Protein AF-A0A5Q4SM04-F1 (afdb_monomer_lite)

pLDDT: mean 77.17, std 15.52, range [50.47, 95.19]

Foldseek 3Di:
DPDVVVVVVVVVVVCVVCPPVRVVVVVVVVVVVVVVVVVVVVVVVCVPDPDDPDPDPPPPDPPDDPPPPVDDPDDD

Structure (mmCIF, N/CA/C/O backbone):
data_AF-A0A5Q4SM04-F1
#
_entry.id   AF-A0A5Q4SM04-F1
#
loop_
_atom_site.group_PDB
_atom_site.id
_atom_site.type_symbol
_atom_site.label_atom_id
_atom_site.label_alt_id
_atom_site.label_comp_id
_atom_site.label_asym_id
_atom_site.label_entity_id
_atom_site.label_seq_id
_atom_site.pdbx_PDB_ins_code
_atom_site.Cartn_x
_atom_site.Cartn_y
_atom_site.Cartn_z
_atom_site.occupancy
_atom_site.B_iso_or_equiv
_atom_site.auth_seq_id
_atom_site.auth_comp_id
_atom_site.auth_asym_id
_atom_site.auth_atom_id
_atom_site.pdbx_PDB_model_num
ATOM 1 N N . MET A 1 1 ? 21.743 14.654 -1.041 1.00 65.69 1 MET A N 1
ATOM 2 C CA . MET A 1 1 ? 20.381 14.839 -1.589 1.00 65.69 1 MET A CA 1
ATOM 3 C C . MET A 1 1 ? 19.801 13.475 -1.976 1.00 65.69 1 MET A C 1
ATOM 5 O O . MET A 1 1 ? 19.395 13.282 -3.111 1.00 65.69 1 MET A O 1
ATOM 9 N N . PHE A 1 2 ? 19.793 12.524 -1.034 1.00 59.94 2 PHE A N 1
ATOM 10 C CA . PHE A 1 2 ? 19.603 11.092 -1.302 1.00 59.94 2 PHE A CA 1
ATOM 11 C C . PHE A 1 2 ? 18.539 10.508 -0.367 1.00 59.94 2 PHE A C 1
ATOM 13 O O . PHE A 1 2 ? 18.851 9.886 0.642 1.00 59.94 2 PHE A O 1
ATOM 20 N N . GLY A 1 3 ? 17.277 10.851 -0.603 1.00 83.62 3 GLY A N 1
ATOM 21 C CA . GLY A 1 3 ? 16.176 10.414 0.258 1.00 83.62 3 GLY A CA 1
ATOM 22 C C . GLY A 1 3 ? 15.035 9.870 -0.574 1.00 83.62 3 GLY A C 1
ATOM 23 O O . GLY A 1 3 ? 14.751 8.680 -0.560 1.00 83.62 3 GLY A O 1
ATOM 24 N N . ILE A 1 4 ? 14.406 10.749 -1.352 1.00 93.88 4 ILE A N 1
ATOM 25 C CA . ILE A 1 4 ? 13.247 10.370 -2.165 1.00 93.88 4 ILE A CA 1
ATOM 26 C C . ILE A 1 4 ? 13.686 9.607 -3.426 1.00 93.88 4 ILE A C 1
ATOM 28 O O . ILE A 1 4 ? 13.032 8.640 -3.808 1.00 93.88 4 ILE A O 1
ATOM 32 N N . SER A 1 5 ? 14.815 9.987 -4.036 1.00 93.19 5 SER A N 1
ATOM 33 C CA . SER A 1 5 ? 15.334 9.365 -5.263 1.00 93.19 5 SER A CA 1
ATOM 34 C C . SER A 1 5 ? 15.714 7.891 -5.071 1.00 93.19 5 SER A C 1
ATOM 36 O O . SER A 1 5 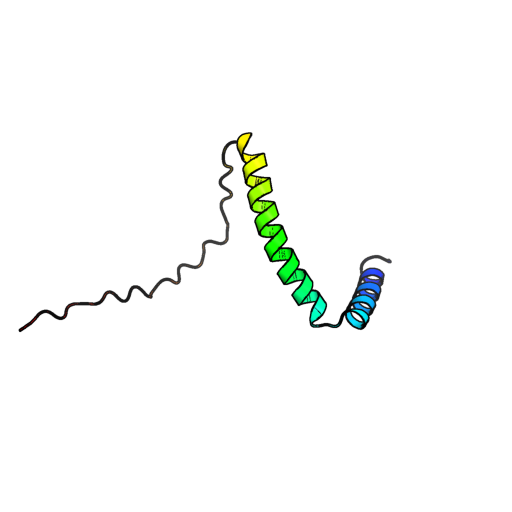? 15.285 7.047 -5.855 1.00 93.19 5 SER A O 1
ATOM 38 N N . GLU A 1 6 ? 16.447 7.551 -4.007 1.00 91.69 6 GLU A N 1
ATOM 39 C CA . GLU A 1 6 ? 16.787 6.162 -3.667 1.00 91.69 6 GLU A CA 1
ATOM 40 C C . GLU A 1 6 ? 15.542 5.321 -3.394 1.00 91.69 6 GLU A C 1
ATOM 42 O O . GLU A 1 6 ? 15.408 4.217 -3.925 1.00 91.69 6 GLU A O 1
ATOM 47 N N . ILE A 1 7 ? 14.612 5.845 -2.589 1.00 93.88 7 ILE A N 1
ATOM 48 C CA . ILE A 1 7 ? 13.374 5.133 -2.254 1.00 93.88 7 ILE A CA 1
ATOM 49 C C . ILE A 1 7 ? 12.559 4.862 -3.522 1.00 93.88 7 ILE A C 1
ATOM 51 O O . ILE A 1 7 ? 12.026 3.763 -3.674 1.00 93.88 7 ILE A O 1
ATOM 55 N N . ALA A 1 8 ? 12.498 5.818 -4.453 1.00 93.44 8 ALA A N 1
ATOM 56 C CA . ALA A 1 8 ? 11.816 5.634 -5.729 1.00 93.44 8 ALA A CA 1
ATOM 57 C C . ALA A 1 8 ? 12.434 4.490 -6.550 1.00 93.44 8 ALA A C 1
ATOM 59 O O . ALA A 1 8 ? 11.698 3.658 -7.080 1.00 93.44 8 ALA A O 1
ATOM 60 N N . ILE A 1 9 ? 13.766 4.394 -6.602 1.00 94.69 9 ILE A N 1
ATOM 61 C CA . ILE A 1 9 ? 14.466 3.309 -7.308 1.00 94.69 9 ILE A CA 1
ATOM 62 C C . ILE A 1 9 ? 14.132 1.946 -6.688 1.00 94.69 9 ILE A C 1
ATOM 64 O O . ILE A 1 9 ? 13.763 1.018 -7.412 1.00 94.69 9 ILE A O 1
ATOM 68 N N . PHE A 1 10 ? 14.181 1.822 -5.358 1.00 93.88 10 PHE A N 1
ATOM 69 C CA . PHE A 1 10 ? 13.800 0.577 -4.679 1.00 93.88 10 PHE A CA 1
ATOM 70 C C . PHE A 1 10 ? 12.331 0.207 -4.912 1.00 93.88 10 PHE A C 1
ATOM 72 O O . PHE A 1 10 ? 12.027 -0.963 -5.151 1.00 93.88 10 PHE A O 1
ATOM 79 N N . LEU A 1 11 ? 11.425 1.188 -4.894 1.00 93.44 11 LEU A N 1
ATOM 80 C CA . LEU A 1 11 ? 10.007 0.970 -5.187 1.00 93.44 11 LEU A CA 1
ATOM 81 C C . LEU A 1 11 ? 9.792 0.445 -6.606 1.00 93.44 11 LEU A C 1
ATOM 83 O O . LEU A 1 11 ? 9.017 -0.492 -6.791 1.00 93.44 11 LEU A O 1
ATOM 87 N N . ILE A 1 12 ? 10.489 1.008 -7.594 1.00 94.56 12 ILE A N 1
ATOM 88 C CA . ILE A 1 12 ? 10.411 0.549 -8.985 1.00 94.56 12 ILE A CA 1
ATOM 89 C C . ILE A 1 12 ? 10.864 -0.910 -9.084 1.00 94.56 12 ILE A C 1
ATOM 91 O O . ILE A 1 12 ? 10.151 -1.729 -9.663 1.00 94.56 12 ILE A O 1
ATOM 95 N N . ILE A 1 13 ? 11.996 -1.265 -8.469 1.00 95.19 13 ILE A N 1
ATOM 96 C CA . ILE A 1 13 ? 12.504 -2.646 -8.466 1.00 95.19 13 ILE A CA 1
ATOM 97 C C . ILE A 1 13 ? 11.511 -3.594 -7.778 1.00 95.19 13 ILE A C 1
ATOM 99 O O . ILE A 1 13 ? 11.203 -4.660 -8.313 1.00 95.19 13 ILE A O 1
ATOM 103 N N . ALA A 1 14 ? 10.952 -3.201 -6.631 1.00 93.19 14 ALA A N 1
ATOM 104 C CA . ALA A 1 14 ? 9.937 -3.992 -5.941 1.00 93.19 14 ALA A CA 1
ATOM 105 C C . ALA A 1 14 ? 8.689 -4.201 -6.818 1.00 93.19 14 ALA A C 1
ATOM 107 O O . ALA A 1 14 ? 8.196 -5.322 -6.929 1.00 93.19 14 ALA A O 1
ATOM 108 N N . ILE A 1 15 ? 8.200 -3.161 -7.500 1.00 93.12 15 ILE A N 1
ATOM 109 C CA . ILE A 1 15 ? 7.060 -3.266 -8.423 1.00 93.12 15 ILE A CA 1
ATOM 110 C C . ILE A 1 15 ? 7.378 -4.181 -9.610 1.00 93.12 15 ILE A C 1
ATOM 112 O O . ILE A 1 15 ? 6.485 -4.897 -10.054 1.00 93.12 15 ILE A O 1
ATOM 116 N N . LEU A 1 16 ? 8.613 -4.200 -10.115 1.00 93.50 16 LEU A N 1
ATOM 117 C CA . LEU A 1 16 ? 9.006 -5.114 -11.192 1.00 93.50 16 LEU A CA 1
ATOM 118 C C . LEU A 1 16 ? 8.987 -6.582 -10.740 1.00 93.50 16 LEU A C 1
ATOM 120 O O . LEU A 1 16 ? 8.520 -7.435 -11.490 1.00 93.50 16 LEU A O 1
ATOM 124 N N . ILE A 1 17 ? 9.439 -6.873 -9.516 1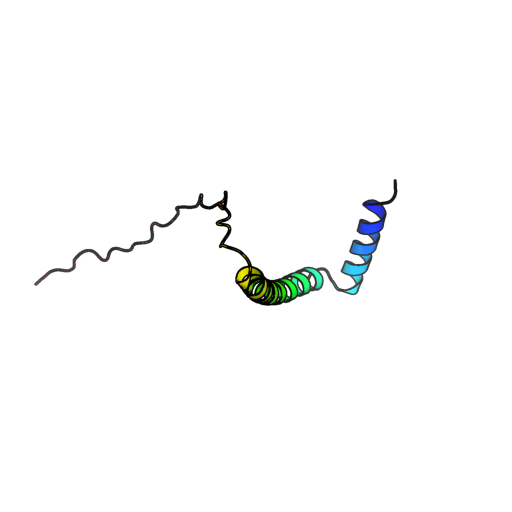.00 93.56 17 ILE A N 1
ATOM 125 C CA . ILE A 1 17 ? 9.477 -8.241 -8.969 1.00 93.56 17 ILE A CA 1
ATOM 126 C C . ILE A 1 17 ? 8.076 -8.722 -8.576 1.00 93.56 17 ILE A C 1
ATOM 128 O O . ILE A 1 17 ? 7.661 -9.822 -8.933 1.00 93.56 17 ILE A O 1
ATOM 132 N N . PHE A 1 18 ? 7.339 -7.904 -7.822 1.00 90.06 18 PHE A N 1
ATOM 133 C CA . PHE A 1 18 ? 6.018 -8.267 -7.310 1.00 90.06 18 PHE A CA 1
ATOM 134 C C . PHE A 1 18 ? 4.911 -8.056 -8.353 1.00 90.06 18 PHE A C 1
ATOM 136 O O . PHE A 1 18 ? 3.893 -8.740 -8.325 1.00 90.06 18 PHE A O 1
ATOM 143 N N . GLY A 1 19 ? 5.090 -7.133 -9.291 1.00 88.69 19 GLY A N 1
ATOM 144 C CA . GLY A 1 19 ? 4.087 -6.728 -10.272 1.00 88.69 19 GLY A CA 1
ATOM 145 C C . GLY A 1 19 ? 3.165 -5.612 -9.764 1.00 88.69 19 GLY A C 1
ATOM 146 O O . GLY A 1 19 ? 2.727 -5.593 -8.609 1.00 88.69 19 GLY A O 1
ATOM 147 N N . ALA A 1 20 ? 2.776 -4.705 -10.668 1.00 87.50 20 ALA A N 1
ATOM 148 C CA . ALA A 1 20 ? 1.943 -3.534 -10.359 1.00 87.50 20 ALA A CA 1
ATOM 149 C C . ALA A 1 20 ? 0.570 -3.873 -9.746 1.00 87.50 20 ALA A C 1
ATOM 151 O O . ALA A 1 20 ? -0.005 -3.056 -9.032 1.00 87.50 20 ALA A O 1
ATOM 152 N N . LYS A 1 21 ? 0.039 -5.081 -9.990 1.00 87.62 21 LYS A N 1
ATOM 153 C CA . LYS A 1 21 ? -1.239 -5.534 -9.412 1.00 87.62 21 LYS A CA 1
ATOM 154 C C . LYS A 1 21 ? -1.085 -6.109 -7.999 1.00 87.62 21 LYS A C 1
ATOM 156 O O . LYS A 1 21 ? -2.047 -6.051 -7.240 1.00 87.62 21 LYS A O 1
ATOM 161 N N . LYS A 1 22 ? 0.098 -6.613 -7.622 1.00 87.50 22 LYS A N 1
ATOM 162 C CA . LYS A 1 22 ? 0.317 -7.268 -6.321 1.00 87.50 22 LYS A CA 1
ATOM 163 C C . LYS A 1 22 ? 0.555 -6.280 -5.189 1.00 87.50 22 LYS A C 1
ATOM 165 O O . LYS A 1 22 ? 0.029 -6.505 -4.109 1.00 87.50 22 LYS A O 1
ATOM 170 N N . LEU A 1 23 ? 1.238 -5.156 -5.423 1.00 90.25 23 LEU A N 1
ATOM 171 C CA . LEU A 1 23 ? 1.363 -4.106 -4.399 1.00 90.25 23 LEU A CA 1
ATOM 172 C C . LEU A 1 23 ? 0.008 -3.611 -3.852 1.00 90.25 23 LEU A C 1
ATOM 174 O O . LEU A 1 23 ? -0.178 -3.644 -2.634 1.00 90.25 23 LEU A O 1
ATOM 178 N N . PRO A 1 24 ? -0.960 -3.177 -4.686 1.00 86.12 24 PRO A N 1
ATOM 179 C CA . PRO A 1 24 ? -2.247 -2.702 -4.182 1.00 86.12 24 PRO A CA 1
ATOM 180 C C . PRO A 1 24 ? -3.095 -3.833 -3.592 1.00 86.12 24 PRO A C 1
ATOM 182 O O . PRO A 1 24 ? -3.887 -3.592 -2.685 1.00 86.12 24 PRO A O 1
ATOM 18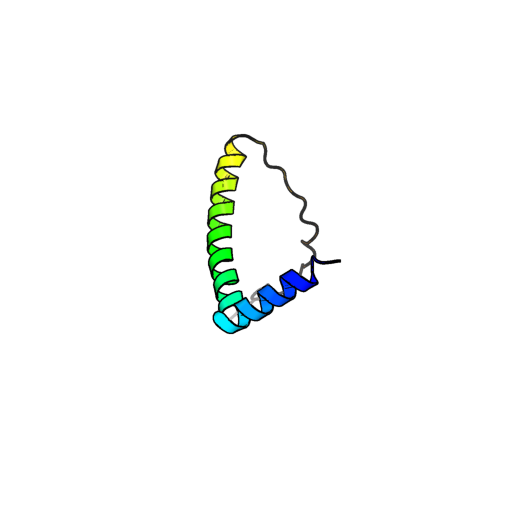5 N N . GLU A 1 25 ? -2.941 -5.064 -4.075 1.00 91.62 25 GLU A N 1
ATOM 186 C CA . GLU A 1 25 ? -3.619 -6.244 -3.531 1.00 91.62 25 GLU A CA 1
ATOM 187 C C . GLU A 1 25 ? -3.110 -6.590 -2.119 1.00 91.62 25 GLU A C 1
ATOM 189 O O . GLU A 1 25 ? -3.911 -6.785 -1.197 1.00 91.62 25 GLU A O 1
ATOM 194 N N . LEU A 1 26 ? -1.789 -6.569 -1.918 1.00 91.38 26 LEU A N 1
ATOM 195 C CA . LEU A 1 26 ? -1.147 -6.738 -0.612 1.00 91.38 26 LEU A CA 1
ATOM 196 C C . LEU A 1 26 ? -1.531 -5.600 0.337 1.00 91.38 26 LEU A C 1
ATOM 198 O O . LEU A 1 26 ? -1.996 -5.858 1.442 1.00 91.38 26 LEU A O 1
ATOM 202 N N . ALA A 1 27 ? -1.459 -4.343 -0.106 1.00 91.69 27 ALA A N 1
ATOM 203 C CA . ALA A 1 27 ? -1.868 -3.202 0.712 1.00 91.69 27 ALA A CA 1
ATOM 204 C C . ALA A 1 27 ? -3.354 -3.270 1.115 1.00 91.69 27 ALA A C 1
ATOM 206 O O . ALA A 1 27 ? -3.698 -3.019 2.271 1.00 91.69 27 ALA A O 1
ATOM 207 N N . ARG A 1 28 ? -4.251 -3.652 0.192 1.00 91.31 28 ARG A N 1
ATOM 208 C CA . ARG A 1 28 ? -5.689 -3.799 0.481 1.00 91.31 28 ARG A CA 1
ATOM 209 C C . ARG A 1 28 ? -5.976 -4.938 1.456 1.00 91.31 28 ARG A C 1
ATOM 211 O O . ARG A 1 28 ? -6.810 -4.765 2.341 1.00 91.31 28 ARG A O 1
ATOM 218 N N . SER A 1 29 ? -5.329 -6.090 1.299 1.00 91.56 29 SER A N 1
ATOM 219 C CA . SER A 1 29 ? -5.517 -7.231 2.208 1.00 91.56 29 SER A CA 1
ATOM 220 C C . SER A 1 29 ? -4.926 -6.954 3.593 1.00 91.56 29 SER A C 1
ATOM 222 O O . SER A 1 29 ? -5.628 -7.120 4.590 1.00 91.56 29 SER A O 1
ATOM 224 N N . MET A 1 30 ? -3.704 -6.417 3.662 1.00 92.69 30 MET A N 1
ATOM 225 C CA . MET A 1 30 ? -3.074 -5.992 4.915 1.00 92.69 30 MET A CA 1
ATOM 226 C C . MET A 1 30 ? -3.876 -4.890 5.612 1.00 92.69 30 MET A C 1
ATOM 228 O O . MET A 1 30 ? -4.030 -4.934 6.828 1.00 92.69 30 MET A O 1
ATOM 232 N N . GLY A 1 31 ? -4.441 -3.935 4.867 1.00 90.44 31 GLY A N 1
ATOM 233 C CA . GLY A 1 31 ? -5.268 -2.861 5.421 1.00 90.44 31 GLY A CA 1
ATOM 234 C C . GLY A 1 31 ? -6.554 -3.364 6.082 1.00 90.44 31 GLY A C 1
ATOM 235 O O . GLY A 1 31 ? -6.941 -2.855 7.135 1.00 90.44 31 GLY A O 1
ATOM 236 N N . LYS A 1 32 ? -7.195 -4.399 5.518 1.00 91.44 32 LYS A N 1
ATOM 237 C CA . LYS A 1 32 ? -8.369 -5.040 6.134 1.00 91.44 32 LYS A CA 1
ATOM 238 C C . LYS A 1 32 ? -8.009 -5.689 7.472 1.00 91.44 32 LYS A C 1
ATOM 240 O O . LYS A 1 32 ? -8.686 -5.420 8.461 1.00 91.44 32 LYS A O 1
ATOM 245 N N . SER A 1 33 ? -6.925 -6.465 7.519 1.00 92.62 33 SER A N 1
ATOM 246 C CA . SER A 1 33 ? -6.452 -7.089 8.762 1.00 92.62 33 SER A CA 1
ATOM 247 C C . SER A 1 33 ? -6.006 -6.038 9.781 1.00 92.62 33 SER A C 1
ATOM 249 O O . SER A 1 33 ? -6.439 -6.066 10.927 1.00 92.62 33 SER A O 1
ATOM 251 N N . ALA A 1 34 ? -5.221 -5.043 9.358 1.00 93.88 34 ALA A N 1
ATOM 252 C CA . ALA A 1 34 ? -4.756 -3.960 10.220 1.00 93.88 34 ALA A CA 1
ATOM 253 C C . ALA A 1 34 ? -5.912 -3.155 10.826 1.00 93.88 34 ALA A C 1
ATOM 255 O O . ALA A 1 34 ? -5.797 -2.704 11.961 1.00 93.88 34 ALA A O 1
ATOM 256 N N . ARG A 1 35 ? -7.033 -2.988 10.113 1.00 90.19 35 ARG A N 1
ATOM 257 C CA . ARG A 1 35 ? -8.224 -2.321 10.654 1.00 90.19 35 ARG A CA 1
ATOM 258 C C . ARG A 1 35 ? -8.837 -3.105 11.811 1.00 90.19 35 ARG A C 1
ATOM 260 O O . ARG A 1 35 ? -9.154 -2.485 12.819 1.00 90.19 35 ARG A O 1
ATOM 267 N N . ILE A 1 36 ? -8.964 -4.425 11.666 1.00 91.12 36 ILE A N 1
ATOM 268 C CA . ILE A 1 36 ? -9.507 -5.315 12.706 1.00 91.12 36 ILE A CA 1
ATOM 269 C C . ILE A 1 36 ? -8.589 -5.290 13.933 1.00 91.12 36 ILE A C 1
ATOM 271 O O . ILE A 1 36 ? -9.035 -4.991 15.039 1.00 91.12 36 ILE A O 1
ATOM 275 N N . LEU A 1 37 ? -7.282 -5.469 13.714 1.00 91.06 37 LEU A N 1
ATOM 276 C CA . LEU A 1 37 ? -6.284 -5.404 14.781 1.00 91.06 37 LEU A CA 1
ATOM 277 C C . LEU A 1 37 ? -6.262 -4.024 15.451 1.00 91.06 37 LEU A C 1
ATOM 279 O O . LEU A 1 37 ? -6.122 -3.935 16.664 1.00 91.06 37 LEU A O 1
ATOM 283 N N . LYS A 1 38 ? -6.422 -2.936 14.689 1.00 87.38 38 LYS A N 1
ATOM 284 C CA . LYS A 1 38 ? -6.489 -1.575 15.233 1.00 87.38 38 LYS A CA 1
ATOM 285 C C . LYS A 1 38 ? -7.746 -1.368 16.075 1.00 87.38 38 LYS A C 1
ATOM 287 O O . LYS A 1 38 ? -7.630 -0.733 17.115 1.00 87.38 38 LYS A O 1
ATOM 292 N N . SER A 1 39 ? -8.913 -1.871 15.662 1.00 87.44 39 SER A N 1
ATOM 293 C CA . SER A 1 39 ? -10.142 -1.756 16.461 1.00 87.44 39 SER A CA 1
ATOM 294 C C . SER A 1 39 ? -10.060 -2.552 17.759 1.00 87.44 39 SER A C 1
ATOM 296 O O . SER A 1 39 ? -10.421 -2.026 18.808 1.00 87.44 39 SER A O 1
ATOM 298 N N . GLU A 1 40 ? -9.517 -3.769 17.713 1.00 87.25 40 GLU A N 1
ATOM 299 C CA . GLU A 1 40 ? -9.306 -4.583 18.914 1.00 87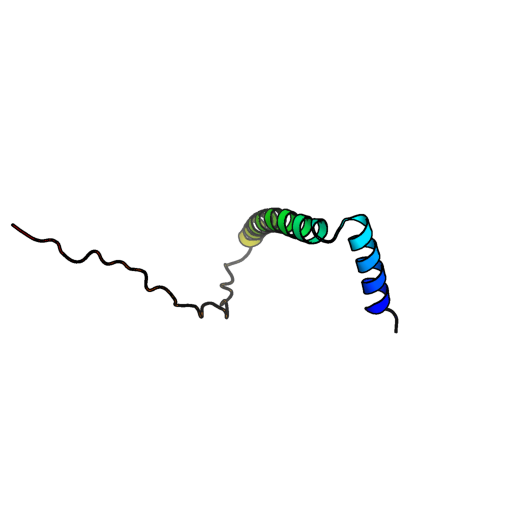.25 40 GLU A CA 1
ATOM 300 C C . GLU A 1 40 ? -8.250 -3.947 19.830 1.00 87.25 40 GLU A C 1
ATOM 302 O O . GLU A 1 40 ? -8.496 -3.743 21.016 1.00 87.25 40 GLU A O 1
ATOM 307 N N . ALA A 1 41 ? -7.112 -3.510 19.281 1.00 89.12 41 ALA A N 1
ATOM 308 C CA . ALA A 1 41 ? -6.072 -2.817 20.043 1.00 89.12 41 ALA A CA 1
ATOM 309 C C . ALA A 1 41 ? -6.546 -1.475 20.627 1.00 89.12 41 ALA A C 1
ATOM 311 O O . ALA A 1 41 ? -6.055 -1.044 21.671 1.00 89.12 41 ALA A O 1
ATOM 312 N N . GLN A 1 42 ? -7.479 -0.793 19.958 1.00 85.50 42 GLN A N 1
ATOM 313 C CA . GLN A 1 42 ? -8.071 0.448 20.445 1.00 85.50 42 GLN A CA 1
ATOM 314 C C . GLN A 1 42 ? -9.064 0.180 21.577 1.00 85.50 42 GLN A C 1
ATOM 316 O O . GLN A 1 42 ? -8.984 0.880 22.577 1.00 85.50 42 GLN A O 1
ATOM 321 N N . ALA A 1 43 ? -9.896 -0.864 21.486 1.00 82.56 43 ALA A N 1
ATOM 322 C CA . ALA A 1 43 ? -10.764 -1.290 22.586 1.00 82.56 43 ALA A CA 1
ATOM 323 C C . ALA A 1 43 ? -9.952 -1.621 23.852 1.00 82.56 43 ALA A C 1
ATOM 325 O O . ALA A 1 43 ? -10.249 -1.104 24.925 1.00 82.56 43 ALA A O 1
ATOM 326 N N . LEU A 1 44 ? -8.843 -2.355 23.700 1.00 82.88 44 LEU A N 1
ATOM 327 C CA . LEU A 1 44 ? -7.929 -2.658 24.809 1.00 82.88 44 LEU A CA 1
ATOM 328 C C . LEU A 1 44 ? -7.247 -1.412 25.403 1.00 82.88 44 LEU A C 1
ATOM 330 O O . LEU A 1 44 ? -6.920 -1.390 26.586 1.00 82.88 44 LEU A O 1
ATOM 334 N N . LYS A 1 45 ? -7.012 -0.363 24.603 1.00 80.12 45 LYS A N 1
ATOM 335 C CA . LYS A 1 45 ? -6.489 0.927 25.096 1.00 80.12 45 LYS A CA 1
ATOM 336 C C . LYS A 1 45 ? -7.566 1.819 25.713 1.00 80.12 45 LYS A C 1
ATOM 338 O O . LYS A 1 45 ? -7.238 2.658 26.551 1.00 80.12 45 LYS A O 1
ATOM 343 N N . SER A 1 46 ? -8.814 1.677 25.281 1.00 71.00 46 SER A N 1
ATOM 344 C CA . SER A 1 46 ? -9.950 2.478 25.736 1.00 71.00 46 SER A CA 1
ATOM 345 C C . SER A 1 46 ? -10.480 2.051 27.105 1.00 71.00 46 SER A C 1
ATOM 347 O O . SER A 1 46 ? -11.003 2.908 27.810 1.00 71.00 46 SER A O 1
ATOM 349 N N . ASP A 1 47 ? -10.230 0.815 27.550 1.00 65.56 47 ASP A N 1
ATOM 350 C CA . ASP A 1 47 ? -10.527 0.363 28.926 1.00 65.56 47 ASP A CA 1
ATOM 351 C C . ASP A 1 47 ? -9.786 1.161 30.026 1.00 65.56 47 ASP A C 1
ATOM 353 O O . ASP A 1 47 ? -10.075 1.011 31.211 1.00 65.56 47 ASP A O 1
ATOM 357 N N . GLY A 1 48 ? -8.859 2.056 29.656 1.00 60.72 48 GLY A N 1
ATOM 358 C CA . GLY A 1 48 ? -8.161 2.962 30.574 1.00 60.72 48 GLY A CA 1
ATOM 359 C C . GLY A 1 48 ? -8.351 4.464 30.320 1.00 60.72 48 GLY A C 1
ATOM 360 O O . GLY A 1 48 ? -7.676 5.258 30.980 1.00 60.72 48 GLY A O 1
ATOM 361 N N . LYS A 1 49 ? -9.195 4.907 29.370 1.00 60.31 49 LYS A N 1
ATOM 362 C CA . LYS A 1 49 ? -9.337 6.347 29.057 1.00 60.31 49 LYS A CA 1
ATOM 363 C C . LYS A 1 49 ? -10.745 6.718 28.556 1.00 60.31 49 LYS A C 1
ATOM 365 O O . LYS A 1 49 ? -11.270 6.000 27.709 1.00 60.31 49 LYS A O 1
ATOM 370 N N . PRO A 1 50 ? -11.345 7.847 29.002 1.00 55.72 50 PRO A N 1
ATOM 371 C CA . PRO A 1 50 ? -12.665 8.281 28.536 1.00 55.72 50 PRO A CA 1
ATOM 372 C C . PRO A 1 50 ? -12.684 8.461 27.011 1.00 55.72 50 PRO A C 1
ATOM 374 O O . PRO A 1 50 ? -11.649 8.824 26.438 1.00 55.72 50 PRO A O 1
ATOM 377 N N . PRO A 1 51 ? -13.833 8.239 26.348 1.00 58.50 51 PRO A N 1
ATOM 378 C CA . PRO A 1 51 ? -13.926 8.296 24.899 1.00 58.50 51 PRO A CA 1
ATOM 379 C C . PRO A 1 51 ? -13.634 9.722 24.435 1.00 58.50 51 PRO A C 1
ATOM 381 O O . PRO A 1 51 ? -14.411 10.648 24.659 1.00 58.50 51 PRO A O 1
ATOM 384 N N . VAL A 1 52 ? -12.481 9.905 23.793 1.00 63.00 52 VAL A N 1
ATOM 385 C CA . VAL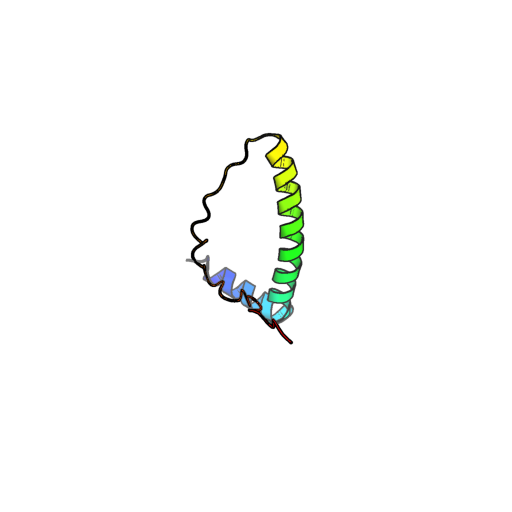 A 1 52 ? -12.181 11.137 23.070 1.00 63.00 52 VAL A CA 1
ATOM 386 C C . VAL A 1 52 ? -13.005 11.070 21.794 1.00 63.00 52 VA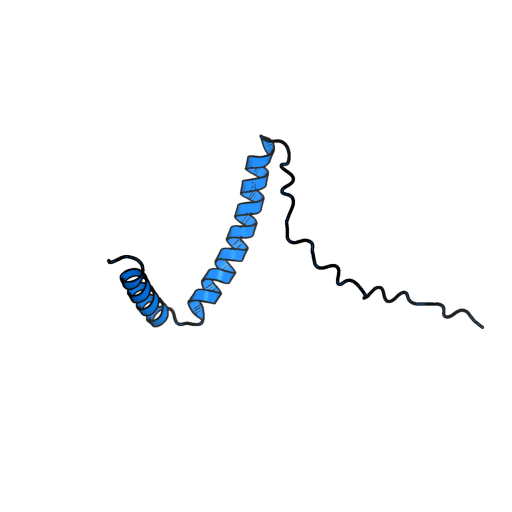L A C 1
ATOM 388 O O . VAL A 1 52 ? -12.641 10.378 20.844 1.00 63.00 52 VAL A O 1
ATOM 391 N N . VAL A 1 53 ? -14.151 11.749 21.809 1.00 59.47 53 VAL A N 1
ATOM 392 C CA . VAL A 1 53 ? -14.895 12.098 20.600 1.00 59.47 53 VAL A CA 1
ATOM 393 C C . VAL A 1 53 ? -13.922 12.890 19.735 1.00 59.47 53 VAL A C 1
ATOM 395 O O . VAL A 1 53 ? -13.598 14.033 20.047 1.00 59.47 53 VAL A O 1
ATOM 398 N N . HIS A 1 54 ? -13.368 12.256 18.705 1.00 62.84 54 HIS A N 1
ATOM 399 C CA . HIS A 1 54 ? -12.712 12.988 17.637 1.00 62.84 54 HIS A CA 1
ATOM 400 C C . HIS A 1 54 ? -13.833 13.620 16.814 1.00 62.84 54 HIS A C 1
ATOM 402 O O . HIS A 1 54 ? -14.576 12.861 16.203 1.00 62.84 54 HIS A O 1
ATOM 408 N N . PRO A 1 55 ? -13.996 14.956 16.806 1.00 60.50 55 PRO A N 1
ATOM 409 C CA . PRO A 1 55 ? -14.828 15.602 15.807 1.00 60.50 55 PRO A CA 1
ATOM 410 C C . PRO A 1 55 ? -14.190 15.324 14.447 1.00 60.50 55 PRO A C 1
ATOM 412 O O . PRO A 1 55 ? -13.123 15.846 14.126 1.00 60.50 55 PRO A O 1
ATOM 415 N N . ASP A 1 56 ? -14.797 14.420 13.696 1.00 56.34 56 ASP A N 1
ATOM 416 C CA . ASP A 1 56 ? -14.512 14.160 12.296 1.00 56.34 56 ASP A CA 1
ATOM 417 C C . ASP A 1 56 ? -14.808 15.426 11.468 1.00 56.34 56 ASP A C 1
ATOM 419 O O . ASP A 1 56 ? -15.963 15.819 11.351 1.00 56.34 56 ASP A O 1
ATOM 423 N N . PRO A 1 57 ? -13.806 16.075 10.839 1.00 62.59 57 PRO A N 1
ATOM 424 C CA . PRO A 1 57 ? -14.041 17.228 9.970 1.00 62.59 57 PRO A CA 1
ATOM 425 C C . PRO A 1 57 ? -14.503 16.831 8.553 1.00 62.59 57 PRO A C 1
ATOM 427 O O . PRO A 1 57 ? -14.296 17.582 7.608 1.00 62.59 57 PRO A O 1
ATOM 430 N N . TYR A 1 58 ? -15.093 15.642 8.381 1.00 60.34 58 TYR A N 1
ATOM 431 C CA . TYR A 1 58 ? -15.503 15.106 7.074 1.00 60.34 58 TYR A CA 1
ATOM 432 C C . TYR A 1 58 ? -16.875 14.411 7.087 1.00 60.34 58 TYR A C 1
ATOM 434 O O . TYR A 1 58 ? -17.160 13.589 6.218 1.00 60.34 58 TYR A O 1
ATOM 442 N N . THR A 1 59 ? -17.763 14.759 8.019 1.00 56.41 59 THR A N 1
ATOM 443 C CA . THR A 1 59 ? -19.212 14.539 7.862 1.00 56.41 59 THR A CA 1
ATOM 444 C C . THR A 1 59 ? -19.848 15.728 7.129 1.00 56.41 59 THR A C 1
ATOM 446 O O . THR A 1 59 ? -20.786 16.358 7.600 1.00 56.41 59 THR A O 1
ATOM 449 N N . GLU A 1 60 ? -19.339 16.032 5.933 1.00 60.31 60 GLU A N 1
ATOM 450 C CA . GLU A 1 60 ? -20.029 16.877 4.956 1.00 60.31 60 GLU A CA 1
ATOM 451 C C . GLU A 1 60 ? -20.259 16.040 3.698 1.00 60.31 60 GLU A C 1
ATOM 453 O O . GLU A 1 60 ? -19.428 15.912 2.804 1.00 60.31 60 GLU A O 1
ATOM 458 N N . GLY A 1 61 ? -21.389 15.348 3.739 1.00 54.84 61 GLY A N 1
ATOM 459 C CA . GLY A 1 61 ? -21.842 14.395 2.741 1.00 54.84 61 GLY A CA 1
ATOM 460 C C . GLY A 1 61 ? -23.234 13.902 3.108 1.00 54.84 61 GLY A C 1
ATOM 461 O O . GLY A 1 61 ? -23.499 12.704 3.068 1.00 54.84 61 GLY A O 1
ATOM 462 N N . SER A 1 62 ? -24.100 14.831 3.528 1.00 64.31 62 SER A N 1
ATOM 463 C CA . SER A 1 62 ? -25.545 14.671 3.385 1.00 64.31 62 SER A CA 1
ATOM 464 C C . SER A 1 62 ? -25.840 14.531 1.897 1.00 64.31 62 SER A C 1
ATOM 466 O O . SER A 1 62 ? -26.055 15.518 1.205 1.00 64.31 62 SER A O 1
ATOM 468 N N . ASP A 1 63 ? -25.820 13.296 1.416 1.00 56.44 63 ASP A N 1
ATOM 469 C CA . ASP A 1 63 ? -26.477 12.900 0.176 1.00 56.44 63 ASP A CA 1
ATOM 470 C C . ASP A 1 63 ? -27.262 11.608 0.450 1.00 56.44 63 ASP A C 1
ATOM 472 O O . ASP A 1 63 ? -27.065 10.551 -0.147 1.00 56.44 63 ASP A O 1
ATOM 476 N N . ASP A 1 64 ? -28.144 11.701 1.450 1.00 58.06 64 ASP A N 1
ATOM 477 C CA . ASP A 1 64 ? -29.370 10.914 1.474 1.00 58.06 64 ASP A CA 1
ATOM 478 C C . ASP A 1 64 ? -30.466 11.742 0.797 1.00 58.06 64 ASP A C 1
ATOM 480 O O . ASP A 1 64 ? -30.974 12.713 1.366 1.00 58.06 64 ASP A O 1
ATOM 484 N N . PRO A 1 65 ? -30.829 11.369 -0.437 1.00 60.44 65 PRO A N 1
ATOM 485 C CA . PRO A 1 65 ? -32.241 11.361 -0.753 1.00 60.44 65 PRO A CA 1
ATOM 486 C C . PRO A 1 65 ? -32.589 10.067 -1.488 1.00 60.44 65 PRO A C 1
ATOM 488 O O . PRO A 1 65 ? -32.887 10.070 -2.686 1.00 60.44 65 PRO A O 1
ATOM 491 N N . ARG A 1 66 ? -32.592 8.934 -0.779 1.00 62.81 66 ARG A N 1
ATOM 492 C CA . ARG A 1 66 ? -33.373 7.757 -1.211 1.00 62.81 66 ARG A CA 1
ATOM 493 C C . ARG A 1 66 ? -34.224 7.193 -0.086 1.00 62.81 66 ARG A C 1
ATOM 495 O O . ARG A 1 66 ? -34.400 5.985 0.047 1.00 62.81 66 ARG A O 1
ATOM 502 N N . VAL A 1 67 ? -34.895 8.092 0.623 1.00 58.53 67 VAL A N 1
ATOM 503 C CA . VAL A 1 67 ? -36.182 7.789 1.244 1.00 58.53 67 VAL A CA 1
ATOM 504 C C . VAL A 1 67 ? -37.212 7.670 0.113 1.00 58.53 67 VAL A C 1
ATOM 506 O O . VAL A 1 67 ? -37.920 8.626 -0.204 1.00 58.53 67 VAL A O 1
ATOM 509 N N . ILE A 1 68 ? -37.315 6.499 -0.530 1.00 62.25 68 ILE A N 1
ATOM 510 C CA . ILE A 1 68 ? -38.547 6.152 -1.257 1.00 62.25 68 ILE A CA 1
ATOM 511 C C . ILE A 1 68 ? -39.600 5.895 -0.184 1.00 62.25 68 ILE A C 1
ATOM 513 O O . ILE A 1 68 ? -39.874 4.774 0.240 1.00 62.25 68 ILE A O 1
ATOM 517 N N . ARG A 1 69 ? -40.150 7.008 0.296 1.00 59.53 69 ARG A N 1
ATOM 518 C CA . ARG A 1 69 ? -41.425 7.106 0.980 1.00 59.53 69 ARG A CA 1
ATOM 519 C C . ARG A 1 69 ? -42.447 6.562 -0.009 1.00 59.53 69 ARG A C 1
ATOM 521 O O . ARG A 1 69 ? -42.898 7.293 -0.883 1.00 59.53 69 ARG A O 1
ATOM 528 N N . GLY A 1 70 ? -42.737 5.265 0.082 1.00 59.41 70 GLY A N 1
ATOM 529 C CA . GLY A 1 70 ? -43.869 4.649 -0.595 1.00 59.41 70 GLY A CA 1
ATOM 530 C C . GLY A 1 70 ? -45.131 5.376 -0.151 1.00 59.41 70 GLY A C 1
ATOM 531 O O . GLY A 1 70 ? -45.694 5.099 0.905 1.00 59.41 70 GLY A O 1
ATOM 532 N N . THR A 1 71 ? -45.508 6.392 -0.912 1.00 58.72 71 THR A N 1
ATOM 533 C CA . THR A 1 71 ? -46.760 7.108 -0.773 1.00 58.72 71 THR A CA 1
ATOM 534 C C . THR A 1 71 ? -47.872 6.185 -1.231 1.00 58.72 71 THR A C 1
ATOM 536 O O . THR A 1 71 ? -47.869 5.738 -2.374 1.00 58.72 71 THR A O 1
ATOM 539 N N . ALA A 1 72 ? -48.796 5.928 -0.310 1.00 58.47 72 ALA A N 1
ATOM 540 C CA . ALA A 1 72 ? -50.224 5.804 -0.557 1.00 58.47 72 ALA A CA 1
ATOM 541 C C . ALA A 1 72 ? -50.627 5.112 -1.872 1.00 58.47 72 ALA A C 1
ATOM 543 O O . ALA A 1 72 ? -50.804 5.753 -2.904 1.00 58.47 72 ALA A O 1
ATOM 544 N N . THR A 1 73 ? -50.906 3.815 -1.786 1.00 61.53 73 THR A N 1
ATOM 545 C CA . THR A 1 73 ? -52.027 3.238 -2.537 1.00 61.53 73 THR A CA 1
ATOM 546 C C . THR A 1 73 ? -53.099 2.856 -1.525 1.00 61.53 73 THR A C 1
ATOM 548 O O . THR A 1 73 ? -53.177 1.740 -1.025 1.00 61.53 73 THR A O 1
ATOM 551 N N . GLU A 1 74 ? -53.873 3.870 -1.145 1.00 53.00 74 GLU A N 1
ATOM 552 C CA . GLU A 1 74 ? -55.234 3.684 -0.665 1.00 53.00 74 GLU A CA 1
ATOM 553 C C . GLU A 1 74 ? -56.114 3.361 -1.886 1.00 53.00 74 GLU A C 1
ATOM 555 O O . GLU A 1 74 ? -55.978 4.018 -2.921 1.00 53.00 74 GLU A O 1
ATOM 560 N N . LYS A 1 75 ? -57.059 2.429 -1.685 1.00 50.47 75 LYS A N 1
ATOM 561 C CA . LYS A 1 75 ? -58.334 2.235 -2.411 1.00 50.47 75 LYS A CA 1
ATOM 562 C C . LYS A 1 75 ? -58.348 1.484 -3.758 1.00 50.47 75 LYS A C 1
ATOM 564 O O . LYS A 1 75 ? -57.363 1.531 -4.491 1.00 50.47 75 LYS A O 1
ATOM 569 N N . PRO A 1 76 ? -59.525 0.966 -4.184 1.00 60.78 76 PRO A N 1
ATOM 570 C CA . PRO A 1 76 ? -60.783 0.684 -3.463 1.00 60.78 76 PRO A CA 1
ATOM 571 C C . PRO A 1 76 ? -61.182 -0.801 -3.416 1.00 60.78 76 PRO A C 1
ATOM 573 O O . PRO A 1 76 ? -60.589 -1.615 -4.154 1.00 60.78 76 PRO A O 1
#

Radius of gyration: 23.71 Å; chains: 1; bounding box: 81×26×42 Å

Secondary structure (DSSP, 8-state):
--SHHHHHHHHHHHHHHH-TTHHHHHHHHHHHHHHHHHHHHHHHHHTTS-------TT------------------

Sequence (76 aa):
MFGISEIAIFLIIAILIFGAKKLPELARSMGKSARILKSEAQALKSDGKPPVVHPDPYTEGSDDPRVIRGTATEKP